Protein AF-A0A7V5HMT5-F1 (afdb_monomer)

Secondary structure (DSSP, 8-state):
-HHHHHHHHHHHHHHHHHHHHHHHHHHHHHHS-HHHHHHTTS---SPEEEEEEEETTEEEEEEE-SS----S--TT-EEE--SS-GGG---EEEEEEE-SSEEEEEE-

Organism: NCBI:txid2052148

Nearest PDB structures (foldseek):
  5eaw-assembly2_B  TM=7.732E-01  e=4.560E-02  Mus musculus
  8f9p-assembly1_A  TM=4.651E-01  e=9.609E+00  Canis lupus familiaris

Radius of gyration: 16.35 Å; Cα contacts (8 Å, |Δi|>4): 148; chains: 1; bounding box: 41×27×46 Å

InterPro domains:
  IPR027417 P-loop containing nucleoside triphosphate hydrolase [G3DSA:3.40.50.300] (9-28)

Fol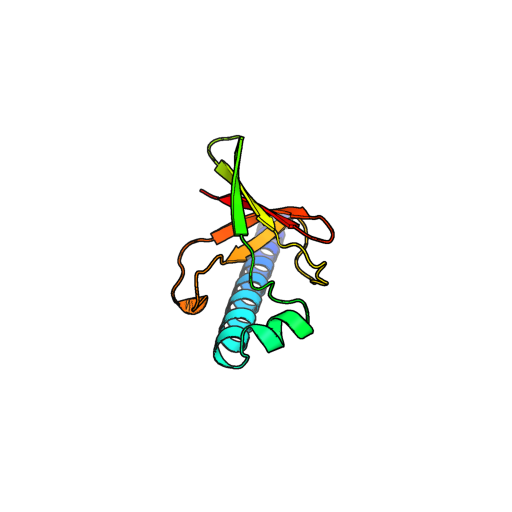dseek 3Di:
DPPVVVVVVVVVVVVVVVVVVVVVVVVCLVVDDQVRCQVVQNHDPDWDWDFPDADPNWTKIKTFDPDFGHHPQDAQDKDQDDDHRSVPGPWIFGWHDDDRTITITTTD

Structure (mmCIF, N/CA/C/O backbone):
data_AF-A0A7V5HMT5-F1
#
_entry.id   AF-A0A7V5HMT5-F1
#
loop_
_atom_site.group_PDB
_atom_site.id
_atom_site.type_symbol
_atom_site.label_atom_id
_atom_site.label_alt_id
_atom_site.label_comp_id
_atom_site.label_asym_id
_atom_site.label_entity_id
_atom_site.label_seq_id
_atom_site.pdbx_PDB_ins_code
_atom_site.Cartn_x
_atom_site.Cartn_y
_atom_site.Cartn_z
_atom_site.occupancy
_atom_site.B_iso_or_equiv
_atom_site.auth_seq_id
_atom_site.auth_comp_id
_atom_site.auth_asym_id
_atom_site.auth_atom_id
_atom_site.pdbx_PDB_model_num
ATOM 1 N N . MET A 1 1 ? 25.232 -1.443 -31.984 1.00 58.25 1 MET A N 1
ATOM 2 C CA . MET A 1 1 ? 24.671 -2.521 -31.136 1.00 58.25 1 MET A CA 1
ATOM 3 C C . MET A 1 1 ? 24.722 -2.234 -29.621 1.00 58.25 1 MET A C 1
ATOM 5 O O . MET A 1 1 ? 24.447 -3.139 -28.856 1.00 58.25 1 MET A O 1
ATOM 9 N N . HIS A 1 2 ? 25.000 -1.003 -29.156 1.00 72.50 2 HIS A N 1
ATOM 10 C CA . HIS A 1 2 ? 25.303 -0.748 -27.731 1.00 72.50 2 HIS A CA 1
ATOM 11 C C . HIS A 1 2 ? 24.118 -0.330 -26.843 1.00 72.50 2 HIS A C 1
ATOM 13 O O . HIS A 1 2 ? 24.084 -0.685 -25.671 1.00 72.50 2 HIS A O 1
ATOM 19 N N . ILE A 1 3 ? 23.138 0.400 -27.381 1.00 90.25 3 ILE A N 1
ATOM 20 C CA . ILE A 1 3 ? 22.073 1.000 -26.558 1.00 90.25 3 ILE A CA 1
ATOM 21 C C . ILE A 1 3 ? 21.054 -0.049 -26.096 1.00 90.25 3 ILE A C 1
ATOM 23 O O . ILE A 1 3 ? 20.662 -0.050 -24.937 1.00 90.25 3 ILE A O 1
ATOM 27 N N . LYS A 1 4 ? 20.666 -0.986 -26.971 1.00 92.12 4 LYS A N 1
ATOM 28 C CA . LYS A 1 4 ? 19.664 -2.013 -26.637 1.00 92.12 4 LYS A CA 1
ATOM 29 C C . LYS A 1 4 ? 20.126 -2.931 -25.501 1.00 92.12 4 LYS A C 1
ATOM 31 O O . LYS A 1 4 ? 19.365 -3.162 -24.573 1.00 92.12 4 LYS A O 1
ATOM 36 N N . THR A 1 5 ? 21.374 -3.398 -25.541 1.00 92.19 5 THR A N 1
ATOM 37 C CA . THR A 1 5 ? 21.946 -4.248 -24.484 1.00 92.19 5 THR A CA 1
ATOM 38 C C . THR A 1 5 ? 22.110 -3.489 -23.168 1.00 92.19 5 THR A C 1
ATOM 40 O O . THR A 1 5 ? 21.897 -4.056 -22.103 1.00 92.19 5 THR A O 1
ATOM 43 N N . TYR A 1 6 ? 22.458 -2.199 -23.230 1.00 94.12 6 TYR A N 1
ATOM 44 C CA . TYR A 1 6 ? 22.553 -1.356 -22.039 1.00 94.12 6 TYR A CA 1
ATOM 45 C C . TYR A 1 6 ? 21.183 -1.132 -21.387 1.00 94.12 6 TYR A C 1
ATOM 47 O O . TYR A 1 6 ? 21.053 -1.319 -20.183 1.00 94.12 6 TYR A O 1
ATOM 55 N N . ILE A 1 7 ? 20.156 -0.814 -22.184 1.00 95.56 7 ILE A N 1
ATOM 56 C CA . ILE A 1 7 ? 18.778 -0.669 -21.697 1.00 95.56 7 ILE A CA 1
ATOM 57 C C . ILE A 1 7 ? 18.282 -1.982 -21.084 1.00 95.56 7 ILE A C 1
ATOM 59 O O . ILE A 1 7 ? 17.742 -1.951 -19.987 1.00 95.56 7 ILE A O 1
ATOM 63 N N . ALA A 1 8 ? 18.509 -3.124 -21.742 1.00 94.81 8 ALA A N 1
ATOM 64 C CA . ALA A 1 8 ? 18.121 -4.430 -21.203 1.00 94.81 8 ALA A CA 1
ATOM 65 C C . ALA A 1 8 ? 18.753 -4.682 -19.826 1.00 94.81 8 ALA A C 1
ATOM 67 O O . ALA A 1 8 ? 18.049 -4.995 -18.876 1.00 94.81 8 ALA A O 1
ATOM 68 N N . LYS A 1 9 ? 20.057 -4.411 -19.684 1.00 95.44 9 LYS A N 1
ATOM 69 C CA . LYS A 1 9 ? 20.745 -4.532 -18.395 1.00 95.44 9 LYS A CA 1
ATOM 70 C C . LYS A 1 9 ? 20.153 -3.616 -17.318 1.00 95.44 9 LYS A C 1
ATOM 72 O O . LYS A 1 9 ? 20.107 -4.011 -16.161 1.00 95.44 9 LYS A O 1
ATOM 77 N N . LEU A 1 10 ? 19.747 -2.393 -17.664 1.00 96.44 10 LEU A N 1
ATOM 78 C CA . LEU A 1 10 ? 19.109 -1.490 -16.701 1.00 96.44 10 LEU A CA 1
ATOM 79 C C . LEU A 1 10 ? 17.736 -2.004 -16.265 1.00 96.44 10 LEU A C 1
ATOM 81 O O . LEU A 1 10 ? 17.433 -1.937 -15.082 1.00 96.44 10 LEU A O 1
ATOM 85 N N . ILE A 1 11 ? 16.942 -2.540 -17.194 1.00 95.81 11 ILE A N 1
ATOM 86 C CA . ILE A 1 11 ? 15.648 -3.157 -16.875 1.00 95.81 11 ILE A CA 1
ATOM 87 C C . ILE A 1 11 ? 15.853 -4.330 -15.910 1.00 95.81 11 ILE A C 1
ATOM 89 O O . ILE A 1 11 ? 15.205 -4.371 -14.871 1.00 95.81 11 ILE A O 1
ATOM 93 N N . ASP A 1 12 ? 16.813 -5.214 -16.193 1.00 96.25 12 ASP A N 1
ATOM 94 C CA . ASP A 1 12 ? 17.118 -6.357 -15.325 1.00 96.25 12 ASP A CA 1
ATOM 95 C C . ASP A 1 12 ? 17.538 -5.915 -13.912 1.00 96.25 12 ASP A C 1
ATOM 97 O O . ASP A 1 12 ? 17.145 -6.523 -12.920 1.00 96.25 12 ASP A O 1
ATOM 101 N N . LEU A 1 13 ? 18.330 -4.840 -13.804 1.00 96.69 13 LEU A N 1
ATOM 102 C CA . LEU A 1 13 ? 18.750 -4.290 -12.511 1.00 96.69 13 LEU A CA 1
ATOM 103 C C . LEU A 1 13 ? 17.581 -3.683 -11.726 1.00 96.69 13 LEU A C 1
ATOM 105 O O . LEU A 1 13 ? 17.524 -3.862 -10.512 1.00 96.69 13 LEU A O 1
ATOM 109 N N . VAL A 1 14 ? 16.659 -2.996 -12.405 1.00 95.31 14 VAL A N 1
ATOM 110 C CA . VAL A 1 14 ? 15.455 -2.421 -11.783 1.00 95.31 14 VAL A CA 1
ATOM 111 C C . VAL A 1 14 ? 14.529 -3.523 -11.273 1.00 95.31 14 VAL A C 1
ATOM 113 O O . VAL A 1 14 ? 14.032 -3.431 -10.153 1.00 95.31 14 VAL A O 1
ATOM 116 N N . GLU A 1 15 ? 14.323 -4.591 -12.047 1.00 94.31 15 GLU A N 1
ATOM 117 C CA . GLU A 1 15 ? 13.511 -5.726 -11.592 1.00 94.31 15 GLU A CA 1
ATOM 118 C C . GLU A 1 15 ? 14.166 -6.454 -10.410 1.00 94.31 15 GLU A C 1
ATOM 120 O O . GLU A 1 15 ? 13.483 -6.798 -9.448 1.00 94.31 15 GLU A O 1
ATOM 125 N N . LEU A 1 16 ? 15.494 -6.609 -10.411 1.00 96.19 16 LEU A N 1
ATOM 126 C CA . LEU A 1 16 ? 16.215 -7.207 -9.285 1.00 96.19 16 LEU A CA 1
ATOM 127 C C . LEU A 1 16 ? 16.085 -6.372 -8.000 1.00 96.19 16 LEU A C 1
ATOM 129 O O . LEU A 1 16 ? 15.901 -6.928 -6.917 1.00 96.19 16 LEU A O 1
ATOM 133 N N . GLU A 1 17 ? 16.159 -5.042 -8.105 1.00 95.69 17 GLU A N 1
ATOM 134 C CA . GLU A 1 17 ? 15.926 -4.136 -6.973 1.00 95.69 17 GLU A CA 1
ATOM 135 C C . GLU A 1 17 ? 14.490 -4.255 -6.454 1.00 95.69 17 GLU A C 1
ATOM 137 O O . GLU A 1 17 ? 14.271 -4.395 -5.249 1.00 95.69 17 GLU A O 1
ATOM 142 N N . ARG A 1 18 ? 13.517 -4.295 -7.368 1.00 91.69 18 ARG A N 1
ATOM 143 C CA . ARG A 1 18 ? 12.102 -4.465 -7.035 1.00 91.69 18 ARG A CA 1
ATOM 144 C C . ARG A 1 18 ? 11.839 -5.774 -6.288 1.00 91.69 18 ARG A C 1
ATOM 146 O O . ARG A 1 18 ? 11.125 -5.774 -5.285 1.00 91.69 18 ARG A O 1
ATOM 153 N N . GLU A 1 19 ? 12.403 -6.889 -6.748 1.00 93.88 19 GLU A N 1
ATOM 154 C CA . GLU A 1 19 ? 12.277 -8.188 -6.075 1.00 93.88 19 GLU A CA 1
ATOM 155 C C . GLU A 1 19 ? 12.887 -8.162 -4.668 1.00 93.88 19 GLU A C 1
ATOM 157 O O . GLU A 1 19 ? 12.266 -8.636 -3.710 1.00 93.88 19 GLU A O 1
ATOM 162 N N . ALA A 1 20 ? 14.074 -7.563 -4.526 1.00 94.81 20 ALA A N 1
ATOM 163 C CA . ALA A 1 20 ? 14.742 -7.418 -3.238 1.00 94.81 20 ALA A CA 1
ATOM 164 C C . ALA A 1 20 ? 13.917 -6.568 -2.256 1.00 94.81 20 ALA A C 1
ATOM 166 O O . ALA A 1 20 ? 13.797 -6.924 -1.081 1.00 94.81 20 ALA A O 1
ATOM 167 N N . GLU A 1 21 ? 13.306 -5.480 -2.729 1.00 90.62 21 GLU A N 1
ATOM 168 C CA . GLU A 1 21 ? 12.445 -4.623 -1.913 1.00 90.62 21 GLU A CA 1
ATOM 169 C C . GLU A 1 21 ? 11.177 -5.359 -1.457 1.00 90.62 21 GLU A C 1
ATOM 171 O O . GLU A 1 21 ? 10.813 -5.307 -0.277 1.00 90.62 21 GLU A O 1
ATOM 176 N N . ILE A 1 22 ? 10.535 -6.114 -2.357 1.00 90.19 22 ILE A N 1
ATOM 177 C CA . ILE A 1 22 ? 9.359 -6.930 -2.024 1.00 90.19 22 ILE A CA 1
ATOM 178 C C . ILE A 1 22 ? 9.700 -7.954 -0.939 1.00 90.19 22 ILE A C 1
ATOM 180 O O . ILE A 1 22 ? 8.935 -8.101 0.022 1.00 90.19 22 ILE A O 1
ATOM 184 N N . GLU A 1 23 ? 10.827 -8.661 -1.055 1.00 93.56 23 GLU A N 1
ATOM 185 C CA . GLU A 1 23 ? 11.202 -9.654 -0.046 1.00 93.56 23 GLU A CA 1
ATOM 186 C C . GLU A 1 23 ? 11.567 -8.994 1.288 1.00 93.56 23 GLU A C 1
ATOM 188 O O . GLU A 1 23 ? 11.116 -9.460 2.335 1.00 93.56 23 GLU A O 1
ATOM 193 N N . ALA A 1 24 ? 12.268 -7.855 1.274 1.00 93.06 24 ALA A N 1
ATOM 194 C CA . ALA A 1 24 ? 12.551 -7.089 2.487 1.00 93.06 24 ALA A CA 1
ATOM 195 C C . ALA A 1 24 ? 11.259 -6.661 3.209 1.00 93.06 24 ALA A C 1
ATOM 197 O O . ALA A 1 24 ? 11.136 -6.827 4.426 1.00 93.06 24 ALA A O 1
ATOM 198 N N . MET A 1 25 ? 10.253 -6.185 2.466 1.00 91.38 25 MET A N 1
ATOM 199 C CA . MET A 1 25 ? 8.942 -5.832 3.022 1.00 91.38 25 MET A CA 1
ATOM 200 C C . MET A 1 25 ? 8.180 -7.054 3.556 1.00 91.38 25 MET A C 1
ATOM 202 O O . MET A 1 25 ? 7.499 -6.964 4.583 1.00 91.38 25 MET A O 1
ATOM 206 N N . ARG A 1 26 ? 8.298 -8.218 2.904 1.00 92.06 26 ARG A N 1
ATOM 207 C CA . ARG A 1 26 ? 7.726 -9.487 3.389 1.00 92.06 26 ARG A CA 1
ATOM 208 C C . A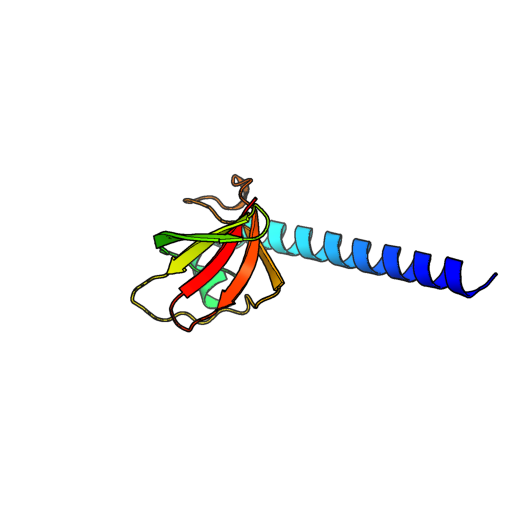RG A 1 26 ? 8.391 -9.966 4.669 1.00 92.06 26 ARG A C 1
ATOM 210 O O . ARG A 1 26 ? 7.688 -10.366 5.596 1.00 92.06 26 ARG A O 1
ATOM 217 N N . GLU A 1 27 ? 9.714 -9.913 4.757 1.00 93.88 27 GLU A N 1
ATOM 218 C CA . GLU A 1 27 ? 10.432 -10.233 5.989 1.00 93.88 27 GLU A CA 1
ATOM 219 C C . GLU A 1 27 ? 10.057 -9.284 7.126 1.00 93.88 27 GLU A C 1
ATOM 221 O O . GLU A 1 27 ? 9.804 -9.741 8.243 1.00 93.88 27 GLU A O 1
ATOM 226 N N . GLU A 1 28 ? 9.949 -7.985 6.846 1.00 93.00 28 GLU A N 1
ATOM 227 C CA . GLU A 1 28 ? 9.483 -7.001 7.821 1.00 93.00 28 GLU A CA 1
ATOM 228 C C . GLU A 1 28 ? 8.083 -7.358 8.334 1.00 93.00 28 GLU A C 1
ATOM 230 O O . GLU A 1 28 ? 7.867 -7.391 9.543 1.00 93.00 28 GLU A O 1
ATOM 235 N N . MET A 1 29 ? 7.149 -7.703 7.440 1.00 91.19 29 MET A N 1
ATOM 236 C CA . MET A 1 29 ? 5.798 -8.145 7.808 1.00 91.19 29 MET A CA 1
ATOM 237 C C . MET A 1 29 ? 5.780 -9.397 8.690 1.00 91.19 29 MET A C 1
ATOM 239 O O . MET A 1 29 ? 4.872 -9.548 9.506 1.00 91.19 29 MET A O 1
ATOM 243 N N . ARG A 1 30 ? 6.761 -10.295 8.539 1.00 91.94 30 ARG A N 1
ATOM 244 C CA . ARG A 1 30 ? 6.905 -11.483 9.397 1.00 91.94 30 ARG A CA 1
ATOM 245 C C . ARG A 1 30 ? 7.478 -11.131 10.773 1.00 91.94 30 ARG A C 1
ATOM 247 O O . ARG A 1 30 ? 7.129 -11.784 11.753 1.00 91.94 30 ARG A O 1
ATOM 254 N N . ARG A 1 31 ? 8.373 -10.138 10.849 1.00 92.19 31 ARG A N 1
ATOM 255 C CA . ARG A 1 31 ? 9.105 -9.771 12.077 1.00 92.19 31 ARG A CA 1
ATOM 256 C C . ARG A 1 31 ? 8.370 -8.751 12.942 1.00 92.19 31 ARG A C 1
ATOM 258 O O . ARG A 1 31 ? 8.397 -8.872 14.163 1.00 92.19 31 ARG A O 1
ATOM 265 N N . LEU A 1 32 ? 7.752 -7.748 12.324 1.00 91.31 32 LEU A N 1
ATOM 266 C CA . LEU A 1 32 ? 7.121 -6.620 13.004 1.00 91.31 32 LEU A CA 1
ATOM 267 C C . LEU A 1 32 ? 5.604 -6.754 13.030 1.00 91.31 32 LEU A C 1
ATOM 269 O O . LEU A 1 32 ? 4.960 -7.149 12.056 1.00 91.31 32 LEU A O 1
ATOM 273 N N . LYS A 1 33 ? 5.003 -6.326 14.138 1.00 91.69 33 LYS A N 1
ATOM 274 C CA . LYS A 1 33 ? 3.546 -6.205 14.244 1.00 91.69 33 LYS A CA 1
ATOM 275 C C . LYS A 1 33 ? 3.062 -4.969 13.489 1.00 91.69 33 LYS A C 1
ATOM 277 O O . LYS A 1 33 ? 3.778 -3.978 13.359 1.00 91.69 33 LYS A O 1
ATOM 282 N N . GLY A 1 34 ? 1.797 -4.974 13.064 1.00 91.50 34 GLY A N 1
ATOM 283 C CA . GLY A 1 34 ? 1.211 -3.850 12.323 1.00 91.50 34 GLY A CA 1
ATOM 284 C C . GLY A 1 34 ? 1.393 -2.488 13.009 1.00 91.50 34 GLY A C 1
ATOM 285 O O . GLY A 1 34 ? 1.680 -1.507 12.332 1.00 91.50 34 GLY A O 1
ATOM 286 N N . TYR A 1 35 ? 1.289 -2.420 14.346 1.00 93.56 35 TYR A N 1
ATOM 287 C CA . TYR A 1 35 ? 1.467 -1.157 15.079 1.00 93.56 35 TYR A CA 1
ATOM 288 C C . TYR A 1 35 ? 2.919 -0.656 15.048 1.00 93.56 35 TYR A C 1
ATOM 290 O O . TYR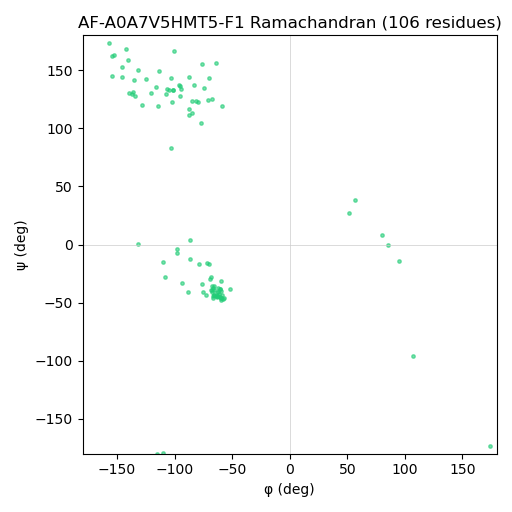 A 1 35 ? 3.159 0.545 15.132 1.00 93.56 35 TYR A O 1
ATOM 298 N N . GLU A 1 36 ? 3.900 -1.557 14.960 1.00 94.88 36 GLU A N 1
ATOM 299 C CA . GLU A 1 36 ? 5.325 -1.208 14.876 1.00 94.88 36 GLU A CA 1
ATOM 300 C C . GLU A 1 36 ? 5.620 -0.640 13.499 1.00 94.88 36 GLU A C 1
ATOM 302 O O . GLU A 1 36 ? 6.230 0.421 13.390 1.00 94.88 36 GLU A O 1
ATOM 307 N N . ARG A 1 37 ? 5.070 -1.286 12.466 1.00 94.56 37 ARG A N 1
ATOM 308 C CA . ARG A 1 37 ? 5.119 -0.810 11.083 1.00 94.56 37 ARG A CA 1
ATOM 309 C C . ARG A 1 37 ? 4.447 0.551 10.924 1.00 94.56 37 ARG A C 1
ATOM 311 O O . ARG A 1 37 ? 4.965 1.407 10.219 1.00 94.56 37 ARG A O 1
ATOM 318 N N . GLU A 1 38 ? 3.335 0.796 11.616 1.00 95.19 38 GLU A N 1
ATOM 319 C CA . GLU A 1 38 ? 2.685 2.111 11.619 1.00 95.19 38 GLU A CA 1
ATOM 320 C C . GLU A 1 38 ? 3.536 3.191 12.299 1.00 95.19 38 GLU A C 1
ATOM 322 O O . GLU A 1 38 ? 3.610 4.311 11.796 1.00 95.19 38 GLU A O 1
ATOM 327 N N . LYS A 1 39 ? 4.253 2.868 13.385 1.00 94.25 39 LYS A N 1
ATOM 328 C CA . LYS A 1 39 ? 5.170 3.822 14.041 1.00 94.25 39 LYS A CA 1
ATOM 329 C C . LYS A 1 39 ? 6.316 4.264 13.133 1.00 94.25 39 LYS A C 1
ATOM 331 O O . LYS A 1 39 ? 6.692 5.431 13.184 1.00 94.25 39 LYS A O 1
ATOM 336 N N . VAL A 1 40 ? 6.850 3.352 12.321 1.00 93.69 40 VAL A N 1
ATOM 337 C CA . VAL A 1 40 ? 7.885 3.665 11.318 1.00 93.69 40 VAL A CA 1
ATOM 338 C C . VAL A 1 40 ? 7.296 4.130 9.980 1.00 93.69 40 VAL A C 1
ATOM 340 O O . VAL A 1 40 ? 8.029 4.367 9.032 1.00 93.69 40 VAL A O 1
ATOM 343 N N . GLY A 1 41 ? 5.971 4.279 9.885 1.00 94.06 41 GLY A N 1
ATOM 344 C CA . GLY A 1 41 ? 5.296 4.830 8.712 1.00 94.06 41 GLY A CA 1
ATOM 345 C C . GLY A 1 41 ? 5.095 3.864 7.538 1.00 94.06 41 GLY A C 1
ATOM 346 O O . GLY A 1 41 ? 4.632 4.313 6.491 1.00 94.06 41 GLY A O 1
ATOM 347 N N . ARG A 1 42 ? 5.377 2.566 7.702 1.00 94.50 42 ARG A N 1
ATOM 348 C CA . ARG A 1 42 ? 5.266 1.509 6.671 1.00 94.50 42 ARG A CA 1
ATOM 349 C C . ARG A 1 42 ? 3.876 0.878 6.558 1.00 94.50 42 ARG A C 1
ATOM 351 O O . ARG A 1 42 ? 3.598 0.159 5.605 1.00 94.50 42 ARG A O 1
ATOM 358 N N . ALA A 1 43 ? 2.998 1.124 7.527 1.00 95.69 43 ALA A N 1
ATOM 359 C CA . ALA A 1 43 ? 1.611 0.669 7.508 1.00 95.69 43 ALA A CA 1
ATOM 360 C C . ALA A 1 43 ? 0.676 1.746 8.066 1.00 95.69 43 ALA A C 1
ATOM 362 O O . ALA A 1 43 ? 1.095 2.611 8.829 1.00 95.69 43 ALA A O 1
ATOM 363 N N . ILE A 1 44 ? -0.606 1.672 7.716 1.00 96.44 44 ILE A N 1
ATOM 364 C CA . ILE A 1 44 ? -1.649 2.528 8.284 1.00 96.44 44 ILE A CA 1
ATOM 365 C C . ILE A 1 44 ? -2.770 1.610 8.760 1.00 96.44 44 ILE A C 1
ATOM 367 O O . ILE A 1 44 ? -3.333 0.853 7.968 1.00 96.44 44 ILE A O 1
ATOM 371 N N . LEU A 1 45 ? -3.086 1.648 10.052 1.00 95.75 45 LEU A N 1
ATOM 372 C CA . LEU A 1 45 ? -4.065 0.734 10.640 1.00 95.75 45 LEU A CA 1
ATOM 373 C C . LEU A 1 45 ? -5.432 1.389 10.837 1.00 95.75 45 LEU A C 1
ATOM 375 O O . LEU A 1 45 ? -5.578 2.613 10.822 1.00 95.75 45 LEU A O 1
ATOM 379 N N . ASN A 1 46 ? -6.440 0.556 11.107 1.00 95.12 46 ASN A N 1
ATOM 380 C CA . ASN A 1 46 ? -7.779 0.989 11.522 1.00 95.12 46 ASN A CA 1
ATOM 381 C C . ASN A 1 46 ? -8.447 1.950 10.521 1.00 95.12 46 ASN A C 1
ATOM 383 O O . ASN A 1 46 ? -9.101 2.919 10.913 1.00 95.12 46 ASN A O 1
ATOM 387 N N . LEU A 1 47 ? -8.244 1.703 9.225 1.00 96.25 47 LEU A N 1
ATOM 388 C CA . LEU A 1 47 ? -8.878 2.459 8.151 1.00 96.25 47 LEU A CA 1
ATOM 389 C C . LEU A 1 47 ? -10.237 1.858 7.790 1.00 96.25 47 LEU A C 1
ATOM 391 O O . LEU A 1 47 ? -10.409 0.641 7.757 1.00 96.25 47 LEU A O 1
ATOM 395 N N . ASN A 1 48 ? -11.183 2.728 7.451 1.00 95.62 48 ASN A N 1
ATOM 396 C CA . ASN A 1 48 ? -12.443 2.351 6.826 1.00 95.62 48 ASN A CA 1
ATOM 397 C C . ASN A 1 48 ? -12.357 2.632 5.327 1.00 95.62 48 ASN A C 1
ATOM 399 O O . ASN A 1 48 ? -11.915 3.712 4.935 1.00 95.62 48 ASN A O 1
ATOM 403 N N . GLY A 1 49 ? -12.777 1.667 4.510 1.00 95.12 49 GLY A N 1
ATOM 404 C CA . GLY A 1 49 ? -12.794 1.777 3.052 1.00 95.12 49 GLY A CA 1
ATOM 405 C C . GLY A 1 49 ? -14.160 2.206 2.521 1.00 95.12 49 GLY A C 1
ATOM 406 O O . GLY A 1 49 ? -15.189 1.695 2.964 1.00 95.12 49 GLY A O 1
ATOM 407 N N . LYS A 1 50 ? -14.172 3.116 1.547 1.00 96.50 50 LYS A N 1
ATOM 408 C CA . LYS A 1 50 ? -15.357 3.489 0.767 1.00 96.50 50 LYS A CA 1
ATOM 409 C C . LYS A 1 50 ? -14.979 3.611 -0.706 1.00 96.50 50 LYS A C 1
ATOM 411 O O . LYS A 1 50 ? -14.031 4.321 -1.030 1.00 96.50 50 LYS A O 1
ATOM 416 N N . VAL A 1 51 ? -15.736 2.963 -1.590 1.00 96.69 51 VAL A N 1
ATOM 417 C CA . VAL A 1 51 ? -15.610 3.173 -3.041 1.00 96.69 51 VAL A CA 1
ATOM 418 C C . VAL A 1 51 ? -16.077 4.593 -3.363 1.00 96.69 51 VAL A C 1
ATOM 420 O O . VAL A 1 51 ? -17.172 4.989 -2.955 1.00 96.69 51 VAL A O 1
ATOM 423 N N . ILE A 1 52 ? -15.231 5.371 -4.034 1.00 96.69 52 ILE A N 1
ATOM 424 C CA . ILE A 1 52 ? -15.506 6.772 -4.389 1.00 96.69 52 ILE A CA 1
ATOM 425 C C . ILE A 1 52 ? -15.723 6.979 -5.889 1.00 96.69 52 ILE A C 1
ATOM 427 O O . ILE A 1 52 ? -16.268 8.010 -6.269 1.00 96.69 52 ILE A O 1
ATOM 431 N N . GLY A 1 53 ? -15.347 6.007 -6.719 1.00 94.88 53 GLY A N 1
ATOM 432 C CA . GLY A 1 53 ? -15.521 6.064 -8.164 1.00 94.88 53 GLY A CA 1
ATOM 433 C C . GLY A 1 53 ? -14.862 4.884 -8.8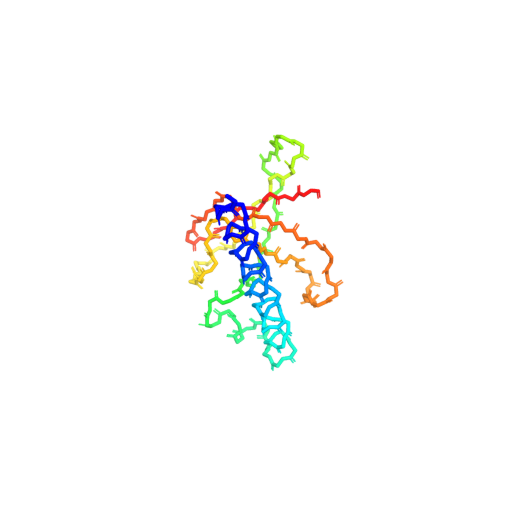68 1.00 94.88 53 GLY A C 1
ATOM 434 O O . GLY A 1 53 ? -14.363 3.958 -8.223 1.00 94.88 53 GLY A O 1
ATOM 435 N N . GLU A 1 54 ? -14.863 4.951 -10.191 1.00 94.25 54 GLU A N 1
ATOM 436 C CA . GLU A 1 54 ? -14.214 3.999 -11.083 1.00 94.25 54 GLU A CA 1
ATOM 437 C C . GLU A 1 54 ? -13.561 4.781 -12.227 1.00 94.25 54 GLU A C 1
ATOM 439 O O . GLU A 1 54 ? -14.205 5.644 -12.824 1.00 94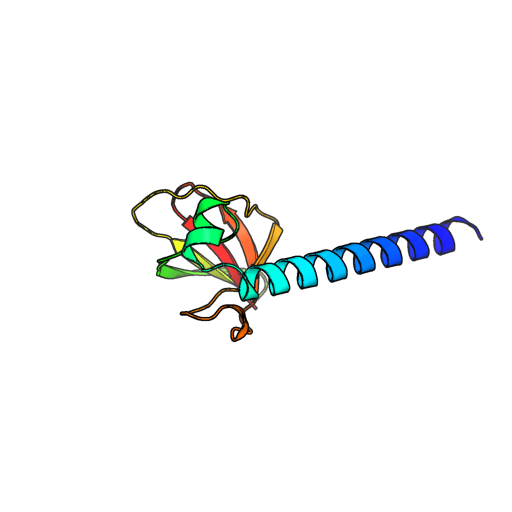.25 54 GLU A O 1
ATOM 444 N N . GLU A 1 55 ? -12.288 4.511 -12.511 1.00 89.94 55 GLU A N 1
ATOM 445 C CA . GLU A 1 55 ? -11.529 5.158 -13.586 1.00 89.94 55 GLU A CA 1
ATOM 446 C C . GLU A 1 55 ? -10.719 4.111 -14.344 1.00 89.94 55 GLU A C 1
ATOM 448 O O . GLU A 1 55 ? -10.047 3.286 -13.734 1.00 89.94 55 GLU A O 1
ATOM 453 N N . PHE A 1 56 ? -10.787 4.125 -15.679 1.00 88.12 56 PHE A N 1
ATOM 454 C CA . PHE A 1 56 ? -10.077 3.173 -16.549 1.00 88.12 56 PHE A CA 1
ATOM 455 C C . PHE A 1 56 ? -10.295 1.684 -16.196 1.00 88.12 56 PHE A C 1
ATOM 457 O O . PHE A 1 56 ? -9.439 0.854 -16.481 1.00 88.12 56 PHE A O 1
ATOM 464 N N . GLY A 1 57 ? -11.442 1.341 -15.593 1.00 88.38 57 GLY A N 1
ATOM 465 C CA . GLY A 1 57 ? -11.764 -0.018 -15.133 1.00 88.38 57 GLY A CA 1
ATOM 466 C C . GLY A 1 57 ? -11.249 -0.362 -13.730 1.00 88.38 57 GLY A C 1
ATOM 467 O O . GLY A 1 57 ? -11.512 -1.457 -13.246 1.00 88.38 57 GLY A O 1
ATOM 468 N N . PHE A 1 58 ? -10.568 0.566 -13.055 1.00 91.94 58 PHE A N 1
ATOM 469 C CA . PHE A 1 58 ? -10.100 0.414 -11.680 1.00 91.94 58 PHE A CA 1
ATOM 470 C C . PHE A 1 58 ? -11.096 1.031 -10.704 1.00 91.94 58 PHE A C 1
ATOM 472 O O . PHE A 1 58 ? -11.553 2.163 -10.887 1.00 91.94 58 PHE A O 1
ATOM 479 N N . LYS A 1 59 ? -11.378 0.337 -9.601 1.00 95.38 59 LYS A N 1
ATOM 480 C CA . LYS A 1 59 ? -12.170 0.890 -8.499 1.00 95.38 59 LYS A CA 1
ATOM 481 C C . LYS A 1 59 ? -11.301 1.789 -7.638 1.00 95.38 59 LYS A C 1
ATOM 483 O O . LYS A 1 59 ? -10.322 1.346 -7.040 1.00 95.38 59 LYS A O 1
ATOM 488 N N . LEU A 1 60 ? -11.713 3.042 -7.494 1.00 97.25 60 LEU A N 1
ATOM 489 C CA . LEU A 1 60 ? -11.078 3.980 -6.580 1.00 97.25 60 LEU A CA 1
ATOM 490 C C . LEU A 1 60 ? -11.67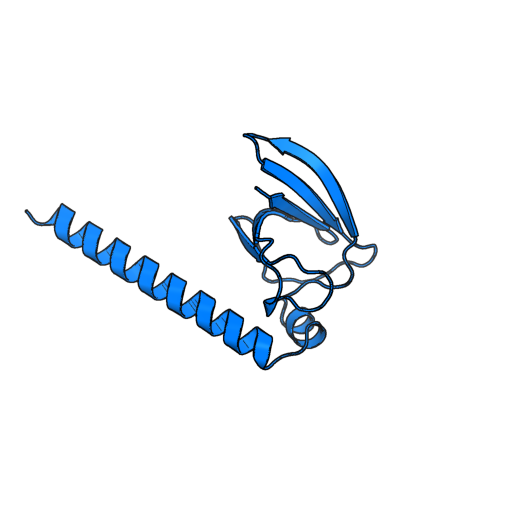0 3.800 -5.185 1.00 97.25 60 LEU A C 1
ATOM 492 O O . LEU A 1 60 ? -12.845 4.097 -4.942 1.00 97.25 60 LEU A O 1
ATOM 496 N N . VAL A 1 61 ? -10.853 3.322 -4.248 1.00 97.94 61 VAL A N 1
ATOM 497 C CA . VAL A 1 61 ? -11.265 3.096 -2.861 1.00 97.94 61 VAL A CA 1
ATOM 498 C C . VAL A 1 61 ? -10.507 4.027 -1.932 1.00 97.94 61 VAL A C 1
ATOM 500 O O . VAL A 1 61 ? -9.284 3.988 -1.820 1.00 97.94 61 VAL A O 1
ATOM 503 N N . LYS A 1 62 ? -11.263 4.865 -1.224 1.00 97.81 62 LYS A N 1
ATOM 504 C CA . LYS A 1 62 ? -10.749 5.761 -0.195 1.00 97.81 62 LYS A CA 1
ATOM 505 C C . LYS A 1 62 ? -10.715 5.038 1.142 1.00 97.81 62 LYS A C 1
ATOM 507 O O . LYS A 1 62 ? -11.765 4.698 1.687 1.00 97.81 62 LYS A O 1
ATOM 512 N N . TYR A 1 63 ? -9.519 4.863 1.685 1.00 97.94 63 TYR A N 1
ATOM 513 C CA . TYR A 1 63 ? -9.276 4.340 3.021 1.00 97.94 63 TYR A CA 1
ATOM 514 C C . TYR A 1 63 ? -8.933 5.486 3.970 1.00 97.94 63 TYR A C 1
ATOM 516 O O . TYR A 1 63 ? -7.993 6.239 3.729 1.00 97.94 63 TYR A O 1
ATOM 524 N N . GLY A 1 64 ? -9.691 5.652 5.053 1.00 97.31 64 GLY A N 1
ATOM 525 C CA . GLY A 1 64 ? -9.496 6.774 5.973 1.00 97.31 64 GLY A CA 1
ATOM 526 C C . GLY A 1 64 ? -9.927 6.493 7.405 1.00 97.31 64 GLY A C 1
ATOM 527 O O . GLY A 1 64 ? -10.690 5.565 7.680 1.00 97.31 64 GLY A O 1
ATOM 528 N N . ARG A 1 65 ? -9.445 7.331 8.327 1.00 97.19 65 ARG A N 1
ATOM 529 C CA . ARG A 1 65 ? -9.867 7.349 9.734 1.00 97.19 65 ARG A CA 1
ATOM 530 C C . ARG A 1 65 ? -9.931 8.782 10.262 1.00 97.19 65 ARG A C 1
ATOM 532 O O . ARG A 1 65 ? -9.469 9.714 9.611 1.00 97.19 65 ARG A O 1
ATOM 539 N N . LYS A 1 66 ? -10.535 8.966 11.439 1.00 96.31 66 LYS A N 1
ATOM 540 C CA . LYS A 1 66 ? -10.716 10.295 12.049 1.00 96.31 66 LYS A CA 1
ATOM 541 C C . LYS A 1 66 ? -9.380 10.954 12.404 1.00 96.31 66 LYS A C 1
ATOM 543 O O . LYS A 1 66 ? -9.185 12.136 12.122 1.00 96.31 66 LYS A O 1
ATOM 548 N N . GLU A 1 67 ? -8.479 10.173 12.994 1.00 96.44 67 GLU A N 1
ATOM 549 C CA . GLU A 1 67 ? -7.179 10.650 13.458 1.00 96.44 67 GLU A CA 1
ATOM 550 C C . GLU A 1 67 ? -6.150 10.697 12.321 1.00 96.44 67 GLU A C 1
ATOM 552 O O . GLU A 1 67 ? -6.070 9.754 11.524 1.00 96.44 67 GLU A O 1
ATOM 557 N N . PRO A 1 68 ? -5.337 11.765 12.236 1.00 96.19 68 PRO A N 1
ATOM 558 C CA . PRO A 1 68 ? -4.290 11.850 11.232 1.00 96.19 68 PRO A CA 1
ATOM 559 C C . PRO A 1 68 ? -3.229 10.762 11.424 1.00 96.19 68 PRO A C 1
ATOM 561 O O . PRO A 1 68 ? -3.026 10.240 12.522 1.00 96.19 68 PRO A O 1
ATOM 564 N N . PHE A 1 69 ? -2.532 10.429 10.344 1.00 95.94 69 PHE A N 1
ATOM 565 C CA . PHE A 1 69 ? -1.421 9.484 10.364 1.00 95.94 69 PHE A CA 1
ATOM 566 C C . PHE A 1 69 ? -0.208 10.040 9.625 1.00 95.94 69 PHE A C 1
ATOM 568 O O . PHE A 1 69 ? -0.325 10.831 8.690 1.00 95.94 69 PHE A O 1
ATOM 575 N N . LYS A 1 70 ? 0.976 9.614 10.068 1.00 95.06 70 LYS A N 1
ATOM 576 C CA . LYS A 1 70 ? 2.240 9.842 9.369 1.00 95.06 70 LYS A CA 1
ATOM 577 C C . LYS A 1 70 ? 2.650 8.526 8.728 1.00 95.06 70 LYS A C 1
ATOM 579 O O . LYS A 1 70 ? 2.572 7.485 9.366 1.00 95.06 70 LYS A O 1
ATOM 584 N N . THR A 1 71 ? 3.034 8.579 7.464 1.00 96.12 71 THR A N 1
ATOM 585 C CA . THR A 1 71 ? 3.384 7.393 6.686 1.00 96.12 71 THR A CA 1
ATOM 586 C C . THR A 1 71 ? 4.340 7.776 5.572 1.00 96.12 71 THR A C 1
ATOM 588 O O . THR A 1 71 ? 4.219 8.869 5.004 1.00 96.12 71 THR A O 1
ATOM 591 N N . GLU A 1 72 ? 5.259 6.866 5.276 1.00 95.50 72 GLU A N 1
ATOM 592 C CA . GLU A 1 72 ? 6.194 6.957 4.157 1.00 95.50 72 GLU A CA 1
ATOM 593 C C . GLU A 1 72 ? 5.519 6.571 2.835 1.00 95.50 72 GLU A C 1
ATOM 595 O O . GLU A 1 72 ? 5.991 6.991 1.789 1.00 95.50 72 GLU A O 1
ATOM 600 N N . ILE A 1 73 ? 4.361 5.895 2.889 1.00 96.06 73 ILE A N 1
ATOM 601 C CA . ILE A 1 73 ? 3.565 5.517 1.714 1.00 96.06 73 ILE A CA 1
ATOM 602 C C . ILE A 1 73 ? 3.165 6.775 0.933 1.00 96.06 73 ILE A C 1
ATOM 604 O O . ILE A 1 73 ? 2.491 7.661 1.476 1.00 96.06 73 ILE A O 1
ATOM 608 N N . GLY A 1 74 ? 3.591 6.862 -0.320 1.00 96.56 74 GLY A N 1
ATOM 609 C CA . GLY A 1 74 ? 3.382 7.960 -1.255 1.00 96.56 74 GLY A CA 1
ATOM 610 C C . GLY A 1 74 ? 2.434 7.615 -2.404 1.00 96.56 74 GLY A C 1
ATOM 611 O O . GLY A 1 74 ? 1.877 6.526 -2.475 1.00 96.56 74 GLY A O 1
ATOM 612 N N . VAL A 1 75 ? 2.218 8.590 -3.292 1.00 97.19 75 VAL A N 1
ATOM 613 C CA . VAL A 1 75 ? 1.479 8.390 -4.550 1.00 97.19 75 VAL A CA 1
ATOM 614 C C . VAL A 1 75 ? 2.365 7.616 -5.523 1.00 97.19 75 VAL A C 1
ATOM 616 O O . VAL A 1 75 ? 3.532 7.960 -5.678 1.00 97.19 75 VAL A O 1
ATOM 619 N N . GLY A 1 76 ? 1.801 6.605 -6.184 1.00 94.75 76 GLY A N 1
ATOM 620 C CA . GLY A 1 76 ? 2.522 5.683 -7.066 1.00 94.75 76 GLY A CA 1
ATOM 621 C C . GLY A 1 76 ? 2.977 4.391 -6.384 1.00 94.75 76 GLY A C 1
ATOM 622 O O . GLY A 1 76 ? 3.282 3.424 -7.078 1.00 94.75 76 GLY A O 1
ATOM 623 N N . ASP A 1 77 ? 2.954 4.335 -5.051 1.00 94.38 77 ASP A N 1
ATOM 624 C CA . ASP A 1 77 ? 3.369 3.144 -4.313 1.00 94.38 77 ASP A CA 1
ATOM 625 C C . ASP A 1 77 ? 2.370 1.998 -4.483 1.00 94.38 77 ASP A C 1
ATOM 627 O O . ASP A 1 77 ? 1.147 2.193 -4.494 1.00 94.38 77 ASP A O 1
ATOM 631 N N . LEU A 1 78 ? 2.911 0.781 -4.550 1.00 93.06 78 LEU A N 1
ATOM 632 C CA . LEU A 1 78 ? 2.143 -0.455 -4.518 1.00 93.06 78 LEU A CA 1
ATOM 633 C C . LEU A 1 78 ? 1.867 -0.846 -3.063 1.00 93.06 78 LEU A C 1
ATOM 635 O O . LEU A 1 78 ? 2.789 -1.023 -2.266 1.00 93.06 78 LEU A O 1
ATOM 639 N N . VAL A 1 79 ? 0.595 -1.010 -2.712 1.00 95.12 79 VAL A N 1
ATOM 640 C CA . VAL A 1 79 ? 0.168 -1.313 -1.344 1.00 95.12 79 VAL A CA 1
ATOM 641 C C . VAL A 1 79 ? -0.681 -2.572 -1.287 1.00 95.12 79 VAL A C 1
ATOM 643 O O . VAL A 1 79 ? -1.518 -2.821 -2.150 1.00 95.12 79 VAL A O 1
ATOM 646 N N . VAL A 1 80 ? -0.494 -3.349 -0.220 1.00 94.56 80 VAL A N 1
ATOM 647 C CA . VAL A 1 80 ? -1.353 -4.490 0.116 1.00 94.56 80 VAL A CA 1
ATOM 648 C C . VAL A 1 80 ? -2.414 -4.028 1.105 1.00 94.56 80 VAL A C 1
ATOM 650 O O . VAL A 1 80 ? -2.100 -3.469 2.159 1.00 94.56 80 VAL A O 1
ATOM 653 N N . ILE A 1 81 ? -3.676 -4.297 0.796 1.00 94.88 81 ILE A N 1
ATOM 654 C CA . ILE A 1 81 ? -4.802 -4.022 1.688 1.00 94.88 81 ILE A CA 1
ATOM 655 C C . ILE A 1 81 ? -5.205 -5.323 2.355 1.00 94.88 81 ILE A C 1
ATOM 657 O O . ILE A 1 81 ? -5.370 -6.332 1.687 1.00 94.88 81 ILE A O 1
ATOM 661 N N . SER A 1 82 ? -5.411 -5.319 3.671 1.00 93.00 82 SER A N 1
ATOM 662 C CA . SER A 1 82 ? -5.819 -6.526 4.393 1.00 93.00 82 SER A CA 1
ATOM 663 C C . SER A 1 82 ? -6.755 -6.224 5.556 1.00 93.00 82 SER A C 1
ATOM 665 O O . SER A 1 82 ? -6.717 -5.148 6.155 1.00 93.00 82 SER A O 1
ATOM 667 N N . LYS A 1 83 ? -7.589 -7.208 5.902 1.00 89.88 83 LYS A N 1
ATOM 668 C CA . LYS A 1 83 ? -8.357 -7.232 7.151 1.00 89.88 83 LYS A CA 1
ATOM 669 C C . LYS A 1 83 ? -7.676 -8.196 8.119 1.00 89.88 83 LYS A C 1
ATOM 671 O O . LYS A 1 83 ? -8.044 -9.361 8.206 1.00 89.88 83 LYS A O 1
ATOM 676 N N . GLY A 1 84 ? -6.653 -7.715 8.820 1.00 85.44 84 GLY A N 1
ATOM 677 C CA . GLY A 1 84 ? -5.892 -8.515 9.780 1.00 85.44 84 GLY A CA 1
ATOM 678 C C . GLY A 1 84 ? -4.502 -8.868 9.263 1.00 85.44 84 GLY A C 1
ATOM 679 O O . GLY A 1 84 ? -3.585 -8.073 9.438 1.00 85.44 84 GLY A O 1
ATOM 680 N N . ASN A 1 85 ? -4.330 -10.057 8.677 1.00 86.81 85 ASN A N 1
ATOM 681 C CA . ASN A 1 85 ? -3.016 -10.535 8.239 1.00 86.81 85 ASN A CA 1
ATOM 682 C C . ASN A 1 85 ? -2.680 -10.064 6.805 1.00 86.81 85 ASN A C 1
ATOM 684 O O . ASN A 1 85 ? -3.285 -10.574 5.860 1.00 86.81 85 ASN A O 1
ATOM 688 N N . PRO A 1 86 ? -1.698 -9.163 6.611 1.00 86.56 86 PRO A N 1
ATOM 689 C CA . PRO A 1 86 ? -1.316 -8.683 5.284 1.00 86.56 86 PRO A CA 1
ATOM 690 C C . PRO A 1 86 ? -0.648 -9.747 4.411 1.00 86.56 86 PRO A C 1
ATOM 692 O O . PRO A 1 86 ? -0.805 -9.699 3.200 1.00 86.56 86 PRO A O 1
ATOM 695 N N . LEU A 1 87 ? 0.032 -10.741 4.995 1.00 87.88 87 LEU A N 1
ATOM 696 C CA . LEU A 1 87 ? 0.674 -11.821 4.230 1.00 87.88 87 LEU A CA 1
ATOM 697 C C . LEU A 1 87 ? -0.330 -12.811 3.623 1.00 87.88 87 LEU A C 1
ATOM 699 O O . LEU A 1 87 ? 0.042 -13.598 2.760 1.00 87.88 87 LEU A O 1
ATOM 703 N N . ALA A 1 88 ? -1.577 -12.800 4.100 1.00 86.62 88 ALA A N 1
ATOM 704 C CA . ALA A 1 88 ? -2.653 -13.647 3.593 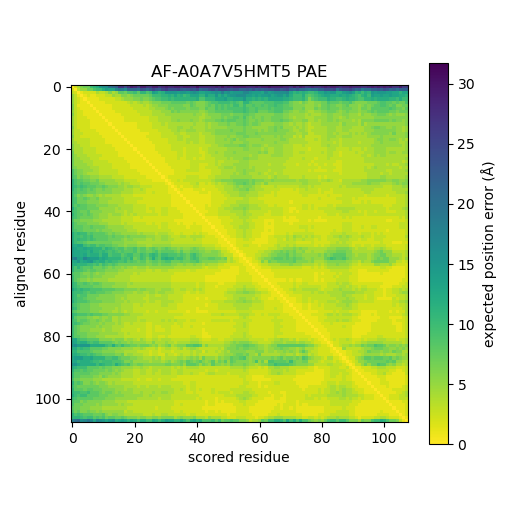1.00 86.62 88 ALA A CA 1
ATOM 705 C C . ALA A 1 88 ? -3.556 -12.921 2.584 1.00 86.62 88 ALA A C 1
ATOM 707 O O . ALA A 1 88 ? -4.492 -13.531 2.077 1.00 86.62 88 ALA A O 1
ATOM 708 N N . SER A 1 89 ? -3.320 -11.628 2.340 1.00 87.75 89 SER A N 1
ATOM 709 C CA . SER A 1 89 ? -4.130 -10.843 1.417 1.00 87.75 89 SER A CA 1
ATOM 710 C C . SER A 1 89 ? -3.509 -10.819 0.029 1.00 87.75 89 SER A C 1
ATOM 712 O O . SER A 1 89 ? -2.315 -10.569 -0.122 1.00 87.75 89 SER A O 1
ATOM 714 N N . ASP A 1 90 ? -4.346 -11.038 -0.971 1.00 86.31 90 ASP A N 1
ATOM 715 C CA . ASP A 1 90 ? -4.056 -10.915 -2.396 1.00 86.31 90 ASP A CA 1
ATOM 716 C C . ASP A 1 90 ? -4.512 -9.566 -2.975 1.00 86.31 90 ASP A C 1
ATOM 718 O O . ASP A 1 90 ? -4.186 -9.242 -4.114 1.00 86.31 90 ASP A O 1
ATOM 722 N N . LEU A 1 91 ? -5.224 -8.751 -2.188 1.00 91.31 91 LEU A N 1
ATOM 723 C CA . LEU A 1 91 ? -5.699 -7.445 -2.626 1.00 91.31 91 LEU A CA 1
ATOM 724 C C . LEU A 1 91 ? -4.561 -6.419 -2.618 1.00 91.31 91 LEU A C 1
ATOM 726 O O . LEU A 1 91 ? -4.166 -5.900 -1.566 1.00 91.31 91 LEU A O 1
ATOM 730 N N . VAL A 1 92 ? -4.075 -6.104 -3.813 1.00 92.75 92 VAL A N 1
ATOM 731 C CA . VAL A 1 92 ? -3.028 -5.116 -4.068 1.00 92.75 92 VAL A CA 1
ATOM 732 C C . VAL A 1 92 ? -3.615 -3.946 -4.852 1.00 92.75 92 VAL A C 1
ATOM 734 O O . VAL A 1 92 ? -4.548 -4.118 -5.631 1.00 92.75 92 VAL A O 1
ATOM 737 N N . GLY A 1 93 ? -3.079 -2.749 -4.648 1.00 94.62 93 GLY A N 1
ATOM 738 C CA . GLY A 1 93 ? -3.429 -1.598 -5.468 1.00 94.62 93 GLY A CA 1
ATOM 739 C C . GLY A 1 93 ? -2.366 -0.518 -5.453 1.00 94.62 93 GLY A C 1
ATOM 740 O O . GLY A 1 93 ? -1.401 -0.583 -4.691 1.00 94.62 93 GLY A O 1
ATOM 741 N N . THR A 1 94 ? -2.571 0.494 -6.286 1.00 96.06 94 THR A N 1
ATOM 742 C CA . THR A 1 94 ? -1.658 1.633 -6.404 1.00 96.06 94 THR A CA 1
ATOM 743 C C . THR A 1 94 ? -2.262 2.862 -5.753 1.00 96.06 94 THR A C 1
ATOM 745 O O . THR A 1 94 ? -3.436 3.183 -5.950 1.00 96.06 94 THR A O 1
ATOM 748 N N . VAL A 1 95 ? -1.465 3.570 -4.961 1.00 97.44 95 VAL A N 1
ATOM 749 C CA . VAL A 1 95 ? -1.895 4.816 -4.326 1.00 97.44 95 VAL A CA 1
ATOM 750 C C . VAL A 1 95 ? -2.017 5.921 -5.372 1.00 97.44 95 VAL A C 1
ATOM 752 O O . VAL A 1 95 ? -1.041 6.250 -6.041 1.00 97.44 95 VAL A O 1
ATOM 755 N N . VAL A 1 96 ? -3.193 6.544 -5.459 1.00 97.19 96 VAL A N 1
ATOM 756 C CA . VAL A 1 96 ? -3.470 7.643 -6.403 1.00 97.19 96 VAL A CA 1
ATOM 757 C C . VAL A 1 96 ? -3.605 9.003 -5.719 1.00 97.19 96 VAL A C 1
ATOM 759 O O . VAL A 1 96 ? -3.292 10.030 -6.311 1.00 97.19 96 VAL A O 1
ATOM 762 N N . GLU A 1 97 ? -4.022 9.032 -4.451 1.00 97.00 97 GLU A N 1
ATOM 763 C CA . GLU A 1 97 ? -4.177 10.270 -3.681 1.00 97.00 97 GLU A CA 1
ATOM 764 C C . GLU A 1 97 ? -3.825 10.030 -2.210 1.00 97.00 97 GLU A C 1
ATOM 766 O O . GLU A 1 97 ? -4.143 8.982 -1.642 1.00 97.00 97 GLU A O 1
ATOM 771 N N . LYS A 1 98 ? -3.215 11.024 -1.559 1.00 97.38 98 LYS A N 1
ATOM 772 C CA . LYS A 1 98 ? -2.886 10.987 -0.132 1.00 97.38 98 LYS A CA 1
ATOM 773 C C . LYS A 1 98 ? -3.279 12.293 0.547 1.00 97.38 98 LYS A C 1
ATOM 775 O O .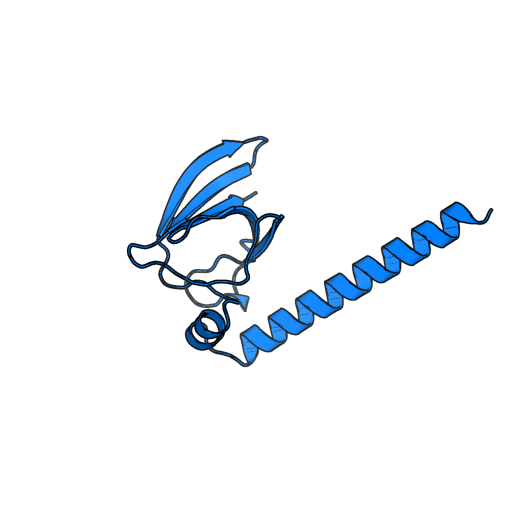 LYS A 1 98 ? -2.850 13.371 0.147 1.00 97.38 98 LYS A O 1
ATOM 780 N N . GLY A 1 99 ? -4.030 12.174 1.637 1.00 96.69 99 GLY A N 1
ATOM 781 C CA . GLY A 1 99 ? -4.277 13.248 2.593 1.00 96.69 99 GLY A CA 1
ATOM 782 C C . GLY A 1 99 ? -3.678 12.930 3.964 1.00 96.69 99 GLY A C 1
ATOM 783 O O . GLY A 1 99 ? -3.129 11.859 4.200 1.00 96.69 99 GLY A O 1
ATOM 784 N N . SER A 1 100 ? -3.840 13.841 4.925 1.00 95.94 100 SER A N 1
ATOM 785 C CA . SER A 1 100 ? -3.358 13.633 6.304 1.00 95.94 100 SER A CA 1
ATOM 786 C C . SER A 1 100 ? -4.137 12.568 7.089 1.00 95.94 100 SER A C 1
ATOM 788 O O . SER A 1 100 ? -3.682 12.121 8.140 1.00 95.94 100 SER A O 1
ATOM 790 N N . ARG A 1 101 ? -5.330 12.195 6.609 1.00 97.19 101 ARG A N 1
ATOM 791 C CA . ARG A 1 101 ? -6.294 11.298 7.277 1.00 97.19 101 ARG A CA 1
ATOM 792 C C . ARG A 1 101 ? -6.833 10.191 6.371 1.00 97.19 101 ARG A C 1
ATOM 794 O O . ARG A 1 101 ? -7.688 9.411 6.794 1.00 97.19 101 ARG A O 1
ATOM 801 N N . PH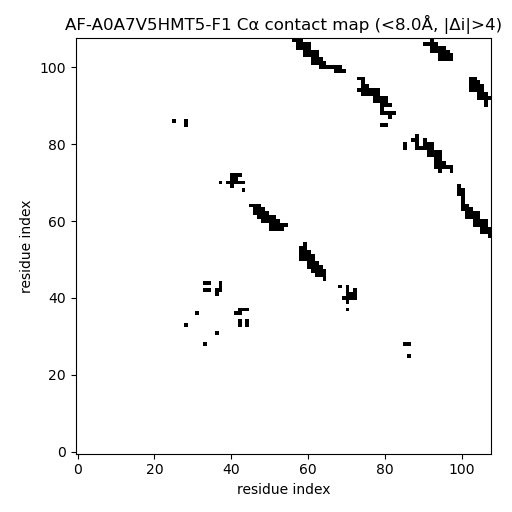E A 1 102 ? -6.395 10.147 5.117 1.00 97.94 102 PHE A N 1
ATOM 802 C CA . PHE A 1 102 ? -6.874 9.171 4.149 1.00 97.94 102 PHE A CA 1
ATOM 803 C C . PHE A 1 102 ? -5.848 8.904 3.052 1.00 97.94 102 PHE A C 1
ATOM 805 O O . PHE A 1 102 ? -4.955 9.714 2.811 1.00 97.94 102 PHE A O 1
ATOM 812 N N . ILE A 1 103 ? -6.043 7.788 2.366 1.00 98.06 103 ILE A N 1
ATOM 813 C CA . ILE A 1 103 ? -5.347 7.405 1.147 1.00 98.06 103 ILE A CA 1
ATOM 814 C C . ILE A 1 103 ? -6.382 6.862 0.160 1.00 98.06 103 ILE A C 1
ATOM 816 O O . ILE A 1 103 ? -7.351 6.221 0.572 1.00 98.06 103 ILE A O 1
ATOM 820 N N . VAL A 1 104 ? -6.233 7.164 -1.123 1.00 98.00 104 VAL A N 1
ATOM 821 C CA . VAL A 1 104 ? -7.058 6.587 -2.187 1.00 98.00 104 VAL A CA 1
ATOM 822 C C . VAL A 1 104 ? -6.193 5.611 -2.955 1.00 98.00 104 VAL A C 1
ATOM 824 O O . VAL A 1 104 ? -5.078 5.947 -3.354 1.00 98.00 104 VAL A O 1
ATOM 827 N N . VAL A 1 105 ? -6.713 4.404 -3.131 1.00 97.94 105 VAL A N 1
ATOM 828 C CA . VAL A 1 105 ? -6.035 3.313 -3.820 1.00 97.94 105 VAL A CA 1
ATOM 829 C C . VAL A 1 105 ? -6.889 2.894 -5.008 1.00 97.94 105 VAL A C 1
ATOM 831 O O . VAL A 1 105 ? -8.095 2.682 -4.851 1.00 97.94 105 VAL A O 1
ATOM 834 N N . ALA A 1 106 ? -6.267 2.798 -6.178 1.00 97.25 106 ALA A N 1
ATOM 835 C CA . ALA A 1 106 ? -6.853 2.169 -7.350 1.00 97.25 106 ALA A CA 1
ATOM 836 C C . ALA A 1 106 ? -6.678 0.651 -7.236 1.00 97.25 106 ALA A C 1
ATOM 838 O O . ALA A 1 106 ? -5.557 0.168 -7.056 1.00 97.25 106 ALA A O 1
ATOM 839 N N . LEU A 1 107 ? -7.792 -0.074 -7.290 1.00 93.81 107 LEU A N 1
ATOM 840 C CA . LEU A 1 107 ? -7.851 -1.531 -7.212 1.00 93.81 107 LEU A CA 1
ATOM 841 C C . LEU A 1 107 ? -8.386 -2.090 -8.524 1.00 93.81 107 LEU A C 1
ATOM 843 O O . LEU A 1 107 ? -9.370 -1.562 -9.048 1.00 93.81 107 LEU A O 1
ATOM 847 N N . GLU A 1 108 ? -7.745 -3.147 -9.012 1.00 82.00 108 GLU A N 1
ATOM 848 C CA . GLU A 1 108 ? -8.278 -4.002 -10.083 1.00 82.00 108 GLU A CA 1
ATOM 849 C C . GLU A 1 108 ? -9.424 -4.890 -9.572 1.00 82.00 108 GLU A C 1
ATOM 851 O O . GLU A 1 108 ? -9.415 -5.272 -8.375 1.00 82.00 108 GLU A O 1
#

Sequence (108 aa):
MHIKTYIAKLIDLVELEREAEIEAMREEMRRLKGYEREKVGRAILNLNGKVIGEEFGFKLVKYGRKEPFKTEIGVGDLVVISKGNPLASDLVGTVVEKGSRFIVVALE

Solvent-accessible surface area (backbone atoms only — not comparable to full-atom values): 6223 Å² total; per-residue (Å²): 130,64,65,68,59,51,51,51,53,51,52,56,50,52,51,51,52,50,53,52,50,52,50,51,53,51,52,45,61,73,75,45,53,69,69,57,33,27,74,74,12,77,37,85,77,85,58,49,76,44,80,77,52,71,58,99,86,23,41,31,31,39,33,31,41,92,65,70,66,67,57,72,78,51,73,71,39,81,44,78,53,57,91,81,57,59,91,78,43,83,50,53,29,35,26,73,43,78,58,60,35,34,37,28,29,40,28,121

Mean predicted aligned error: 4.39 Å

pLDDT: mean 93.52, std 5.09, range [58.25, 98.06]